Protein AF-A0ABD4Q668-F1 (afdb_monomer)

Organism: Mycobacterium tuberculosis (NCBI:txid1773)

Nearest PDB structures (foldseek):
  3oaj-assembly1_A  TM=8.668E-01  e=1.932E-01  Bacillus subtilis subsp. subtilis str. 168
  8c3a-assembly2_BD  TM=4.418E-01  e=1.217E+00  Candida albicans
  6woo-assembly1_H  TM=4.350E-01  e=1.294E+00  Saccharomyces cerevisiae
  5vhi-assembly1_A  TM=2.584E-01  e=4.149E+00  Homo sapiens

Structure (mmCIF, N/CA/C/O backbone):
data_AF-A0ABD4Q668-F1
#
_entry.id   AF-A0ABD4Q668-F1
#
loop_
_atom_site.group_PDB
_atom_site.id
_atom_site.type_symbol
_atom_site.label_atom_id
_atom_site.label_alt_id
_atom_site.label_comp_id
_atom_site.label_asym_id
_atom_site.label_entity_id
_atom_site.label_seq_id
_atom_site.pdbx_PDB_ins_code
_atom_site.Cartn_x
_atom_site.Cartn_y
_atom_site.Cartn_z
_atom_site.occupancy
_atom_site.B_iso_or_equiv
_atom_site.auth_seq_id
_atom_site.auth_comp_id
_atom_site.auth_asym_id
_atom_site.auth_atom_id
_atom_site.pdbx_PDB_model_num
ATOM 1 N N . VAL A 1 1 ? -21.542 -10.228 4.672 1.00 51.97 1 VAL A N 1
ATOM 2 C CA . VAL A 1 1 ? -20.164 -9.866 5.076 1.00 51.97 1 VAL A CA 1
ATOM 3 C C . VAL A 1 1 ? -19.426 -9.548 3.791 1.00 51.97 1 VAL A C 1
ATOM 5 O O . VAL A 1 1 ? -19.551 -10.334 2.865 1.00 51.97 1 VAL A O 1
ATOM 8 N N . LYS A 1 2 ? -18.822 -8.363 3.650 1.00 63.25 2 LYS A N 1
ATOM 9 C CA . LYS A 1 2 ? -17.982 -8.090 2.472 1.00 63.25 2 LYS A CA 1
ATOM 10 C C . LYS A 1 2 ? -16.770 -9.012 2.548 1.00 63.25 2 LYS A C 1
ATOM 12 O O . LYS A 1 2 ? -16.232 -9.154 3.639 1.00 63.25 2 LYS A O 1
ATOM 17 N N . ASP A 1 3 ? -16.404 -9.646 1.438 1.00 86.88 3 ASP A N 1
ATOM 18 C CA . ASP A 1 3 ? -15.249 -10.544 1.378 1.00 86.88 3 ASP A CA 1
ATOM 19 C C . ASP A 1 3 ? -13.988 -9.793 1.818 1.00 86.88 3 ASP A C 1
ATOM 21 O O . ASP A 1 3 ? -13.593 -8.804 1.193 1.00 86.88 3 ASP A O 1
ATOM 25 N N . VAL A 1 4 ? -13.398 -10.245 2.924 1.00 95.50 4 VAL A N 1
ATOM 26 C CA . VAL A 1 4 ? -12.067 -9.846 3.384 1.00 95.50 4 VAL A CA 1
ATOM 27 C C . VAL A 1 4 ? -11.185 -11.072 3.222 1.00 95.50 4 VAL A C 1
ATOM 29 O O . VAL A 1 4 ? -11.514 -12.136 3.746 1.00 95.50 4 VAL A O 1
ATOM 32 N N . GLN A 1 5 ? -10.089 -10.927 2.488 1.00 96.06 5 GLN A N 1
ATOM 33 C CA . GLN A 1 5 ? -9.149 -12.004 2.210 1.00 96.06 5 GLN A CA 1
ATOM 34 C C . GLN A 1 5 ? -7.850 -11.769 2.972 1.00 96.06 5 GLN A C 1
ATOM 36 O O . GLN A 1 5 ? -7.294 -10.672 2.942 1.00 96.06 5 GLN A O 1
ATOM 41 N N . ASP A 1 6 ? -7.380 -12.814 3.643 1.00 96.06 6 ASP A N 1
ATOM 42 C CA . ASP A 1 6 ? -6.049 -12.866 4.235 1.00 96.06 6 ASP A CA 1
ATOM 43 C C . ASP A 1 6 ? -5.064 -13.316 3.153 1.00 96.06 6 ASP A C 1
ATOM 45 O O . ASP A 1 6 ? -5.226 -14.400 2.585 1.00 96.06 6 ASP A O 1
ATOM 49 N N . ILE A 1 7 ? -4.107 -12.456 2.811 1.00 95.69 7 ILE A N 1
ATOM 50 C CA . ILE A 1 7 ? -3.129 -12.706 1.749 1.00 95.69 7 ILE A CA 1
ATOM 51 C C . ILE A 1 7 ? -1.717 -12.431 2.259 1.00 95.69 7 ILE A C 1
ATOM 53 O O . ILE A 1 7 ? -1.508 -11.627 3.168 1.00 95.69 7 ILE A O 1
ATOM 57 N N . GLU A 1 8 ? -0.735 -13.048 1.618 1.00 94.88 8 GLU A N 1
ATOM 58 C CA . GLU A 1 8 ? 0.680 -12.794 1.865 1.00 94.88 8 GLU A CA 1
ATOM 59 C C . GLU A 1 8 ? 1.300 -12.161 0.620 1.00 94.88 8 GLU A C 1
ATOM 61 O O . GLU A 1 8 ? 1.092 -12.652 -0.488 1.00 94.88 8 GLU A O 1
ATOM 66 N N . VAL A 1 9 ? 2.003 -11.038 0.797 1.00 93.56 9 VAL A N 1
ATOM 67 C CA . VAL A 1 9 ? 2.733 -10.353 -0.282 1.00 93.56 9 VAL A CA 1
ATOM 68 C C . VAL A 1 9 ? 4.027 -9.774 0.281 1.00 93.56 9 VAL A C 1
ATOM 70 O O . VAL A 1 9 ? 3.993 -9.052 1.286 1.00 93.56 9 VAL A O 1
ATOM 73 N N . PHE A 1 10 ? 5.151 -10.053 -0.380 1.00 92.31 10 PHE A N 1
ATOM 74 C CA . PHE A 1 10 ? 6.513 -9.731 0.062 1.00 92.31 10 PHE A CA 1
ATOM 75 C C . PHE A 1 10 ? 6.841 -10.307 1.451 1.00 9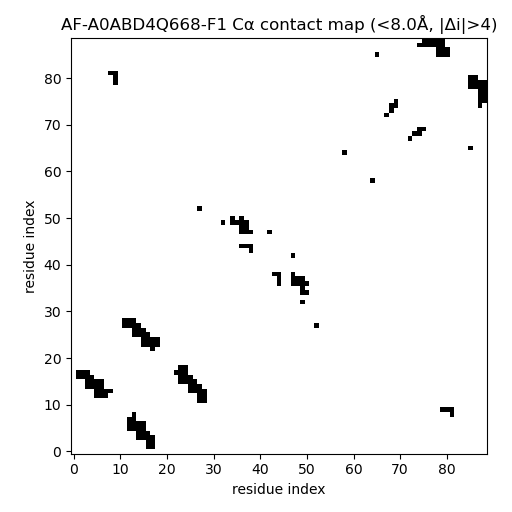2.31 10 PHE A C 1
ATOM 77 O O . PHE A 1 10 ? 7.447 -9.627 2.285 1.00 92.31 10 PHE A O 1
ATOM 84 N N . GLY A 1 11 ? 6.376 -11.535 1.719 1.00 91.38 11 GLY A N 1
ATOM 85 C CA . GLY A 1 11 ? 6.545 -12.228 3.005 1.00 91.38 11 GLY A CA 1
ATOM 86 C C . GLY A 1 11 ? 5.815 -11.565 4.179 1.00 91.38 11 GLY A C 1
ATOM 87 O O . GLY A 1 11 ? 6.156 -11.801 5.336 1.00 91.38 11 GLY A O 1
ATOM 88 N N . GLN A 1 12 ? 4.843 -10.693 3.895 1.00 91.12 12 GLN A N 1
ATOM 89 C CA . GLN A 1 12 ? 4.110 -9.925 4.894 1.00 91.12 12 GLN A CA 1
ATOM 90 C C . GLN A 1 12 ? 2.608 -10.152 4.737 1.00 91.12 12 GLN A C 1
ATOM 92 O O . GLN A 1 12 ? 2.052 -10.033 3.641 1.00 91.12 12 GLN A O 1
ATOM 97 N N . ARG A 1 13 ? 1.946 -10.447 5.859 1.00 93.75 13 ARG A N 1
ATOM 98 C CA . ARG A 1 13 ? 0.496 -10.644 5.930 1.00 93.75 13 ARG A CA 1
ATOM 99 C C . ARG A 1 13 ? -0.261 -9.343 5.661 1.00 93.75 13 ARG A C 1
ATOM 101 O O . ARG A 1 13 ? 0.125 -8.275 6.146 1.00 93.75 13 ARG A O 1
ATOM 108 N N . ARG A 1 14 ? -1.369 -9.440 4.924 1.00 95.12 14 ARG A N 1
ATOM 109 C CA . ARG A 1 14 ? -2.245 -8.320 4.561 1.00 95.12 14 ARG A CA 1
ATOM 110 C C . ARG A 1 14 ? -3.711 -8.742 4.561 1.00 95.12 14 ARG A C 1
ATOM 112 O O . ARG A 1 14 ? -4.030 -9.899 4.307 1.00 95.12 14 ARG A O 1
ATOM 119 N N . LEU A 1 15 ? -4.606 -7.780 4.777 1.00 96.44 15 LEU A N 1
ATOM 120 C CA . LEU A 1 15 ? -6.051 -7.977 4.627 1.00 96.44 15 LEU A CA 1
ATOM 121 C C . LEU A 1 15 ? -6.545 -7.200 3.408 1.00 96.44 15 LEU A C 1
ATOM 123 O O . LEU A 1 15 ? -6.585 -5.969 3.441 1.00 96.44 15 LEU A O 1
ATOM 127 N N . ALA A 1 16 ? -6.918 -7.904 2.343 1.00 96.06 16 ALA A N 1
ATOM 128 C CA . ALA A 1 16 ? -7.452 -7.313 1.119 1.00 96.06 16 ALA A CA 1
ATOM 129 C C . ALA A 1 16 ? -8.985 -7.310 1.133 1.00 96.06 16 ALA A C 1
ATOM 131 O O . ALA A 1 16 ? -9.618 -8.313 1.465 1.00 96.06 16 ALA A O 1
ATOM 132 N N . PHE A 1 17 ? -9.598 -6.183 0.772 1.00 95.81 17 PHE A N 1
ATOM 133 C CA . PHE A 1 17 ? -11.054 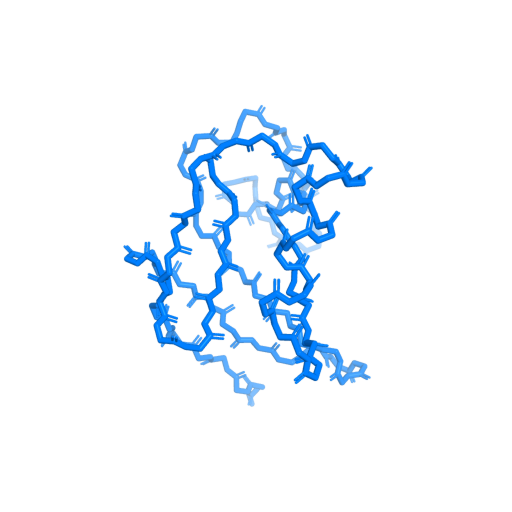-6.043 0.729 1.00 95.81 17 PHE A CA 1
ATOM 134 C C . PHE A 1 17 ? -11.494 -4.941 -0.240 1.00 95.81 17 PHE A C 1
ATOM 136 O O . PHE A 1 17 ? -10.703 -4.109 -0.686 1.00 95.81 17 PHE A O 1
ATOM 143 N N . ARG A 1 18 ? -12.795 -4.909 -0.556 1.00 95.12 18 ARG A N 1
ATOM 144 C CA . ARG A 1 18 ? -13.392 -3.854 -1.388 1.00 95.12 18 ARG A CA 1
ATOM 145 C C . ARG A 1 18 ? -14.172 -2.846 -0.555 1.00 95.12 18 ARG A C 1
ATOM 147 O O . ARG A 1 18 ? -15.125 -3.191 0.154 1.00 95.12 18 ARG A O 1
ATOM 154 N N . HIS A 1 19 ? -13.800 -1.576 -0.684 1.00 93.50 19 HIS A N 1
ATOM 155 C CA . HIS A 1 19 ? -14.567 -0.467 -0.135 1.00 93.50 19 HIS A CA 1
ATOM 156 C C . HIS A 1 19 ? -15.970 -0.441 -0.780 1.00 93.50 19 HIS A C 1
ATOM 158 O O . HIS A 1 19 ? -16.118 -0.815 -1.943 1.00 93.50 19 HIS A O 1
ATOM 164 N N . PRO A 1 20 ? -17.034 -0.007 -0.073 1.00 93.31 20 PRO A N 1
ATOM 165 C CA . PRO A 1 20 ? -18.372 0.148 -0.656 1.00 93.31 20 PRO A CA 1
ATOM 166 C C . PRO A 1 20 ? -18.456 0.891 -1.997 1.00 93.31 20 PRO A C 1
ATOM 168 O O . PRO A 1 20 ? -19.383 0.630 -2.750 1.00 93.31 20 PRO A O 1
ATOM 171 N N . SER A 1 21 ? -17.509 1.783 -2.298 1.00 95.31 21 SER A N 1
ATOM 172 C CA . SER A 1 21 ? -17.429 2.480 -3.591 1.00 95.31 21 SER A CA 1
ATOM 173 C C . SER A 1 21 ? -16.882 1.622 -4.738 1.00 95.31 21 SER A C 1
ATOM 175 O O . SER A 1 21 ? -16.861 2.083 -5.872 1.00 95.31 21 SER A O 1
ATOM 177 N N . GLY A 1 22 ? -16.410 0.406 -4.459 1.00 91.00 22 GLY A N 1
ATOM 178 C CA . GLY A 1 22 ? -15.791 -0.497 -5.431 1.00 91.00 22 GLY A CA 1
ATOM 179 C C . GLY A 1 22 ? -14.263 -0.430 -5.484 1.00 91.00 22 GLY A C 1
ATOM 180 O O . GLY A 1 22 ? -13.660 -1.274 -6.136 1.00 91.00 22 GLY A O 1
ATOM 181 N N . LEU A 1 23 ? -13.639 0.521 -4.782 1.00 93.12 23 LEU A N 1
ATOM 182 C CA . LEU A 1 23 ? -12.181 0.631 -4.702 1.00 93.12 23 LEU A CA 1
ATOM 183 C C . LEU A 1 23 ? -11.564 -0.520 -3.896 1.00 93.12 23 LEU A C 1
ATOM 185 O O . LEU A 1 23 ? -12.124 -0.965 -2.889 1.00 93.12 23 LEU A O 1
ATOM 189 N N . GLU A 1 24 ? -10.387 -0.961 -4.321 1.00 94.31 24 GLU A N 1
ATOM 190 C CA . GLU A 1 24 ? -9.607 -2.005 -3.658 1.00 94.31 24 GLU A CA 1
ATOM 191 C C . GLU A 1 24 ? -8.754 -1.392 -2.549 1.00 94.31 24 GLU A C 1
ATOM 193 O O 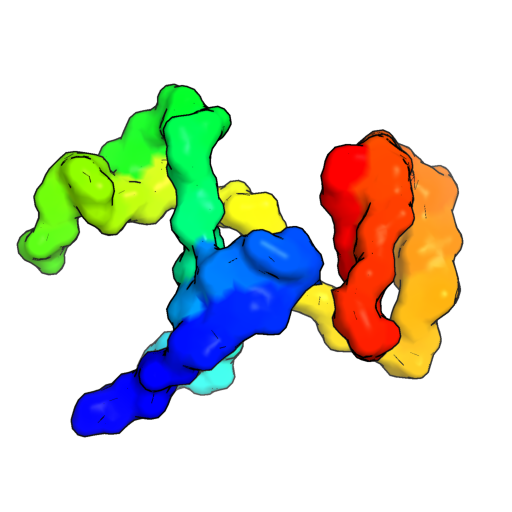. GLU A 1 24 ? -8.075 -0.386 -2.751 1.00 94.31 24 GLU A O 1
ATOM 198 N N . TYR A 1 25 ? -8.842 -1.973 -1.355 1.00 95.94 25 TYR A N 1
ATOM 199 C CA . TYR A 1 25 ? -8.118 -1.534 -0.169 1.00 95.94 25 TYR A CA 1
ATOM 200 C C . TYR A 1 25 ? -7.370 -2.715 0.430 1.00 95.94 25 TYR A C 1
ATOM 202 O O . TYR A 1 25 ? -7.824 -3.861 0.382 1.00 95.94 25 TYR A O 1
ATOM 210 N N . VAL A 1 26 ? -6.218 -2.413 1.021 1.00 96.19 26 VAL A N 1
ATOM 211 C CA . VAL A 1 26 ? -5.379 -3.401 1.686 1.00 96.19 26 VAL A CA 1
ATOM 212 C C . VAL A 1 26 ? -4.905 -2.827 3.011 1.00 96.19 26 VAL A C 1
ATOM 214 O O . VAL A 1 26 ? -4.290 -1.761 3.040 1.00 96.19 26 VAL A O 1
ATOM 217 N N . PHE A 1 27 ? -5.174 -3.536 4.105 1.00 95.88 27 PHE A N 1
ATOM 218 C CA . PHE A 1 27 ? -4.505 -3.275 5.375 1.00 95.88 27 PHE A CA 1
ATOM 219 C C . PHE A 1 27 ? -3.215 -4.073 5.453 1.00 95.88 27 PHE A C 1
ATOM 221 O O . PHE A 1 27 ? -3.169 -5.248 5.087 1.00 95.88 27 PHE A O 1
ATOM 228 N N . VAL A 1 28 ? -2.171 -3.409 5.932 1.00 94.38 28 VAL A N 1
ATOM 229 C CA . VAL A 1 28 ? -0.824 -3.950 6.045 1.00 94.38 28 VAL A CA 1
ATOM 230 C C . VAL A 1 28 ? -0.392 -3.774 7.492 1.00 94.38 28 VAL A C 1
ATOM 232 O O . VAL A 1 28 ? -0.399 -2.652 7.997 1.00 94.38 28 VAL A O 1
ATOM 235 N N . THR A 1 29 ? -0.047 -4.871 8.160 1.00 89.06 29 THR A N 1
ATOM 236 C CA . THR A 1 29 ? 0.496 -4.810 9.522 1.00 89.06 29 THR A CA 1
ATOM 237 C C . THR A 1 29 ? 1.862 -4.142 9.480 1.00 89.06 29 THR A C 1
ATOM 239 O O . THR A 1 29 ? 2.706 -4.565 8.697 1.00 89.06 29 THR A O 1
ATOM 242 N N . ASN A 1 30 ? 2.094 -3.121 10.301 1.00 86.88 30 ASN A N 1
ATOM 243 C CA . ASN A 1 30 ? 3.387 -2.450 10.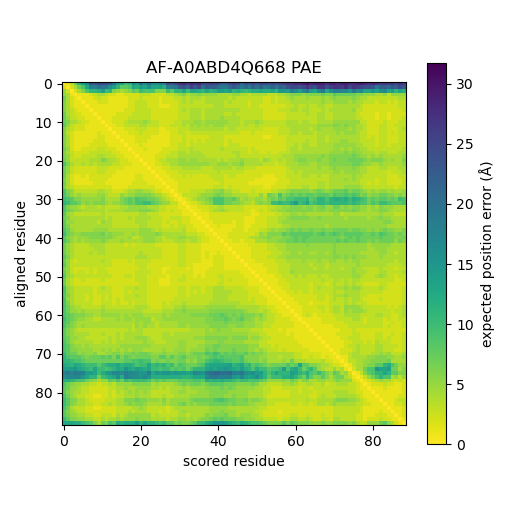392 1.00 86.88 30 ASN A CA 1
ATOM 244 C C . ASN A 1 30 ? 3.738 -2.202 11.860 1.00 86.88 30 ASN A C 1
ATOM 246 O O . ASN A 1 30 ? 3.135 -1.347 12.503 1.00 86.88 30 ASN A O 1
ATOM 250 N N . ASP A 1 31 ? 4.721 -2.942 12.369 1.00 82.88 31 ASP A N 1
ATOM 251 C CA . ASP A 1 31 ? 5.118 -2.879 13.779 1.00 82.88 31 ASP A CA 1
ATOM 252 C C . ASP A 1 31 ? 5.978 -1.643 14.104 1.00 82.88 31 ASP A C 1
ATOM 254 O O . ASP A 1 31 ? 6.136 -1.291 15.270 1.00 82.88 31 ASP A O 1
ATOM 258 N N . ASN A 1 32 ? 6.519 -0.960 13.086 1.00 84.44 32 ASN A N 1
ATOM 259 C CA . ASN A 1 32 ? 7.498 0.123 13.242 1.00 84.44 32 ASN A CA 1
ATOM 260 C C . ASN A 1 32 ? 7.001 1.467 12.682 1.00 84.44 32 ASN A C 1
ATOM 262 O O . ASN A 1 32 ? 7.782 2.257 12.150 1.00 84.44 32 ASN A O 1
ATOM 266 N N . ASP A 1 33 ? 5.700 1.743 12.778 1.00 90.81 33 ASP A N 1
ATOM 267 C CA . ASP A 1 33 ? 5.127 3.014 12.335 1.00 90.81 33 ASP A CA 1
ATOM 268 C C . ASP A 1 33 ? 4.974 4.002 13.499 1.00 90.81 33 ASP A C 1
ATOM 270 O O . ASP A 1 33 ? 4.013 3.932 14.263 1.00 90.81 33 ASP A O 1
ATOM 274 N N . ALA A 1 34 ? 5.916 4.941 13.620 1.00 93.69 34 ALA A N 1
ATOM 275 C CA . ALA A 1 34 ? 5.920 5.952 14.681 1.00 93.69 34 ALA A CA 1
ATOM 276 C C . ALA A 1 34 ? 4.831 7.034 14.529 1.00 93.69 34 ALA A C 1
ATOM 278 O O . ALA A 1 34 ? 4.708 7.898 15.400 1.00 93.69 34 ALA A O 1
ATOM 279 N N . ARG A 1 35 ? 4.071 7.038 13.424 1.00 95.06 35 ARG A N 1
ATOM 280 C CA . ARG A 1 35 ? 2.955 7.974 13.238 1.00 95.06 35 ARG A CA 1
ATOM 281 C C . ARG A 1 35 ? 1.826 7.628 14.205 1.00 95.06 35 ARG A C 1
ATOM 283 O O . ARG A 1 35 ? 1.530 6.464 14.441 1.00 95.06 35 ARG A O 1
ATOM 290 N N . GLU A 1 36 ? 1.161 8.650 14.731 1.00 94.69 36 GLU A N 1
ATOM 291 C CA . GLU A 1 36 ? -0.012 8.461 15.581 1.00 94.69 36 GLU A CA 1
ATOM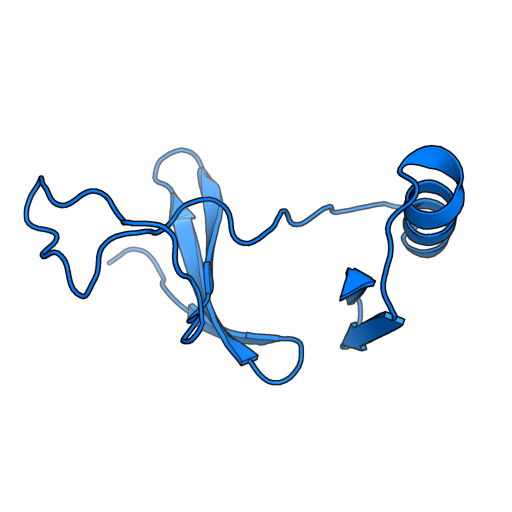 292 C C . GLU A 1 36 ? -1.264 8.289 14.712 1.00 94.69 36 GLU A C 1
ATOM 294 O O . GLU A 1 36 ? -1.631 9.177 13.938 1.00 94.69 36 GLU A O 1
ATOM 299 N N . GLY A 1 37 ? -1.917 7.130 14.820 1.00 95.12 37 GLY A N 1
ATOM 300 C CA . GLY A 1 37 ? -3.212 6.899 14.187 1.00 95.12 37 GLY A CA 1
ATOM 301 C C . GLY A 1 37 ? -4.335 7.702 14.849 1.00 95.12 37 GLY A C 1
ATOM 302 O O . GLY A 1 37 ? -4.275 8.040 16.030 1.00 95.12 37 GLY A O 1
ATOM 303 N N . TYR A 1 38 ? -5.400 7.975 14.097 1.00 96.12 38 TYR A N 1
ATOM 304 C CA . TYR A 1 38 ? -6.595 8.630 14.632 1.00 96.12 38 TYR A CA 1
ATOM 305 C C . TYR A 1 38 ? -7.598 7.600 15.168 1.00 96.12 38 TYR A C 1
ATOM 307 O O . TYR A 1 38 ? -8.074 6.747 14.413 1.00 96.12 38 TYR A O 1
ATOM 315 N N . SER A 1 39 ? -7.956 7.706 16.450 1.00 96.94 39 SER A N 1
ATOM 316 C CA . SER A 1 39 ? -9.032 6.920 17.065 1.00 96.94 39 SER A CA 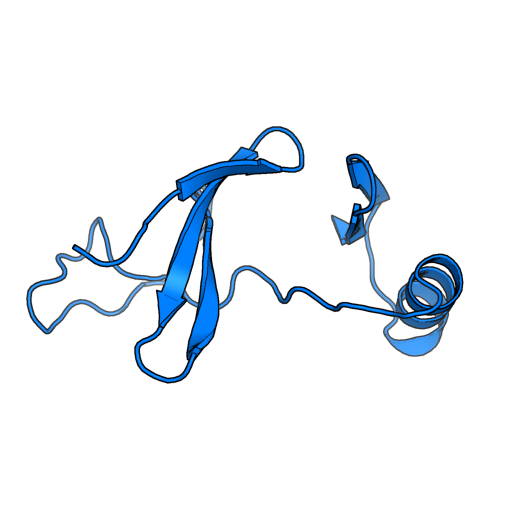1
ATOM 317 C C . SER A 1 39 ? -10.392 7.617 16.951 1.00 96.94 39 SER A C 1
ATOM 319 O O . SER A 1 39 ? -10.508 8.843 16.990 1.00 96.94 39 SER A O 1
ATOM 321 N N . GLY A 1 40 ? -11.454 6.826 16.792 1.00 95.81 40 GLY A N 1
ATOM 322 C CA . GLY A 1 40 ? -12.812 7.338 16.598 1.00 95.81 40 GLY A CA 1
ATOM 323 C C . GLY A 1 40 ? -13.733 6.335 15.909 1.00 95.81 40 GLY A C 1
ATOM 324 O O . GLY A 1 40 ? -13.287 5.312 15.400 1.00 95.81 40 GLY A O 1
ATOM 325 N N . ASN A 1 41 ? -15.042 6.611 15.899 1.00 95.31 41 ASN A N 1
ATOM 326 C CA . ASN A 1 41 ? -16.060 5.762 15.253 1.00 95.31 41 ASN A CA 1
ATOM 327 C C . ASN A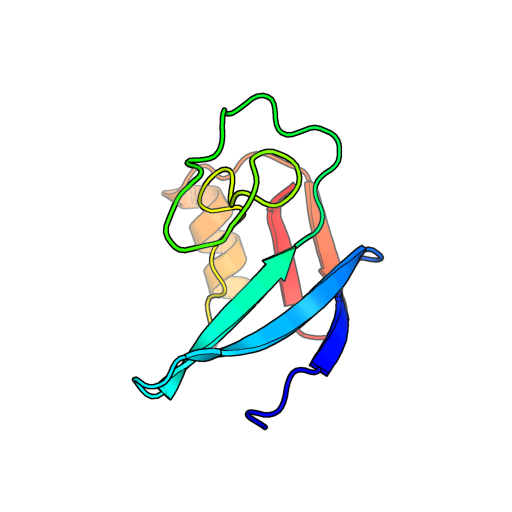 1 41 ? -15.992 4.268 15.646 1.00 95.31 41 ASN A C 1
ATOM 329 O O . ASN A 1 41 ? -16.282 3.393 14.834 1.00 95.31 41 ASN A O 1
ATOM 333 N N . GLY A 1 42 ? -15.602 3.975 16.891 1.00 96.75 42 GLY A N 1
ATOM 334 C CA . GLY A 1 42 ? -15.460 2.607 17.401 1.00 96.75 42 GLY A CA 1
ATOM 335 C C . GLY A 1 42 ? -14.108 1.940 17.126 1.00 96.75 42 GLY A C 1
ATOM 336 O O . GLY A 1 42 ? -13.947 0.777 17.483 1.00 96.75 42 GLY A O 1
ATOM 337 N N . VAL A 1 43 ? -13.139 2.646 16.532 1.00 96.81 43 VAL A N 1
ATOM 338 C CA . VAL A 1 43 ? -11.761 2.163 16.354 1.00 96.81 43 VAL A CA 1
ATOM 339 C C . VAL A 1 43 ? -10.896 2.645 17.527 1.00 96.81 43 VAL A C 1
ATOM 341 O O . VAL A 1 43 ? -10.729 3.863 17.677 1.00 96.81 43 VAL A O 1
ATOM 344 N N . PRO A 1 44 ? -10.375 1.734 18.373 1.00 96.75 44 PRO A N 1
ATOM 345 C CA . PRO A 1 44 ? -9.497 2.096 19.480 1.00 96.75 44 PRO A CA 1
ATOM 346 C C . PRO A 1 44 ? -8.082 2.427 18.981 1.00 96.75 44 PRO A C 1
ATOM 348 O O . PRO A 1 44 ? -7.725 2.126 17.840 1.00 96.75 44 PRO A O 1
ATOM 351 N N . GLN A 1 45 ? -7.277 3.062 19.835 1.00 94.94 45 GLN A N 1
ATOM 352 C CA . GLN A 1 45 ? -5.968 3.603 19.454 1.00 94.94 45 GLN A CA 1
ATOM 353 C C . GLN A 1 45 ? -5.008 2.516 18.948 1.00 94.94 45 GLN A C 1
ATOM 355 O O . GLN A 1 45 ? -4.321 2.725 17.954 1.00 94.94 45 GLN A O 1
ATOM 360 N N . GLU A 1 46 ? -5.013 1.337 19.571 1.00 92.69 46 GLU A N 1
ATOM 361 C CA . GLU A 1 46 ? -4.189 0.177 19.206 1.00 92.69 46 GLU A CA 1
ATOM 362 C C . GLU A 1 46 ? -4.528 -0.445 17.838 1.00 92.69 46 GLU A C 1
ATOM 364 O O . GLU A 1 46 ? -3.815 -1.328 17.359 1.00 92.69 46 GLU A O 1
ATOM 369 N N . HIS A 1 47 ? -5.630 -0.021 17.214 1.00 93.75 47 HIS A N 1
ATOM 370 C CA . HIS A 1 47 ? -6.086 -0.496 15.903 1.00 93.75 47 HIS A CA 1
ATOM 371 C C . HIS A 1 47 ? -6.293 0.646 14.901 1.00 93.75 47 HIS A C 1
ATOM 373 O O . HIS A 1 47 ? -6.852 0.432 13.822 1.00 93.75 47 HIS A O 1
ATOM 379 N N . ALA A 1 48 ? -5.879 1.864 15.253 1.00 95.31 48 ALA A N 1
ATOM 380 C CA . ALA A 1 48 ? -6.010 3.016 14.381 1.00 95.31 48 ALA A CA 1
ATOM 381 C C . ALA A 1 48 ? -5.119 2.870 13.136 1.00 95.31 48 ALA A C 1
ATOM 383 O O . ALA A 1 48 ? -4.043 2.279 13.170 1.00 95.31 48 ALA A O 1
ATOM 384 N N . ILE A 1 49 ? -5.560 3.435 12.012 1.00 95.19 49 ILE A N 1
ATOM 385 C CA . ILE A 1 49 ? -4.763 3.474 10.780 1.00 95.19 49 ILE A CA 1
ATOM 386 C C . ILE A 1 49 ? -3.752 4.620 10.899 1.00 95.19 49 ILE A C 1
ATOM 388 O O . ILE A 1 49 ? -4.144 5.767 11.107 1.00 95.19 49 ILE A O 1
ATOM 392 N N . HIS A 1 50 ? -2.461 4.320 10.732 1.00 95.69 50 HIS A N 1
ATOM 393 C CA . HIS A 1 50 ? -1.354 5.284 10.889 1.00 95.69 50 HIS A CA 1
ATOM 394 C C . HIS A 1 50 ? -1.086 6.127 9.624 1.00 95.69 50 HIS A C 1
ATOM 396 O O . HIS A 1 50 ? -0.209 6.989 9.593 1.00 95.69 50 HIS A O 1
ATOM 402 N N . GLY A 1 51 ? -1.858 5.893 8.563 1.00 94.56 51 GLY A N 1
ATOM 403 C CA . GLY A 1 51 ? -1.780 6.605 7.293 1.00 94.56 51 GLY A CA 1
ATOM 404 C C . GLY A 1 51 ? -1.649 5.653 6.110 1.00 94.56 51 GLY A C 1
ATOM 405 O O . GLY A 1 51 ? -1.990 4.474 6.188 1.00 94.56 51 GLY A O 1
ATOM 406 N N . ILE A 1 52 ? -1.157 6.181 4.988 1.00 94.50 52 ILE A N 1
ATOM 407 C CA . ILE A 1 52 ? -0.886 5.386 3.789 1.00 94.50 52 ILE A CA 1
ATOM 408 C C . ILE A 1 52 ? 0.430 4.629 4.002 1.00 94.50 52 ILE A C 1
ATOM 410 O O . ILE A 1 52 ? 1.468 5.240 4.272 1.00 94.50 52 ILE A O 1
ATOM 414 N N . HIS A 1 53 ? 0.374 3.301 3.886 1.00 92.88 53 HIS A N 1
ATOM 415 C CA . HIS A 1 53 ? 1.562 2.443 3.835 1.00 92.88 53 HIS A CA 1
ATOM 416 C C . HIS A 1 53 ? 2.184 2.441 2.430 1.00 92.88 53 HIS A C 1
ATOM 418 O O . HIS A 1 53 ? 3.397 2.400 2.279 1.00 92.88 53 HIS A O 1
ATOM 424 N N . GLY A 1 54 ? 1.357 2.457 1.387 1.00 91.31 54 GLY A N 1
ATOM 425 C CA . GLY A 1 54 ? 1.791 2.478 -0.005 1.00 91.31 54 GLY A CA 1
ATOM 426 C C . GLY A 1 54 ? 0.595 2.486 -0.949 1.00 91.31 54 GLY A C 1
ATOM 427 O O . GLY A 1 54 ? -0.554 2.442 -0.503 1.00 91.31 54 GLY A O 1
ATOM 428 N N . VAL A 1 55 ? 0.871 2.530 -2.250 1.00 92.56 55 VAL A N 1
ATOM 429 C CA . VAL A 1 55 ? -0.144 2.481 -3.308 1.00 92.56 55 VAL 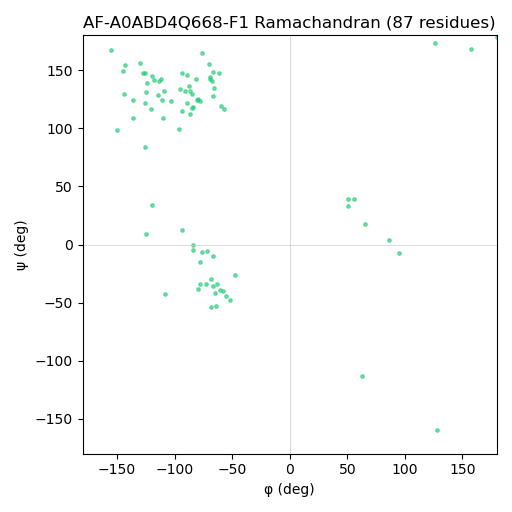A CA 1
ATOM 430 C C . VAL A 1 55 ? 0.151 1.327 -4.258 1.00 92.56 55 VAL A C 1
ATOM 432 O O . VAL A 1 55 ? 1.305 1.076 -4.594 1.00 92.56 55 VAL A O 1
ATOM 435 N N . GLY A 1 56 ? -0.892 0.609 -4.673 1.00 92.25 56 GLY A N 1
ATOM 436 C CA . GLY A 1 56 ? -0.793 -0.380 -5.743 1.00 92.25 56 GLY A CA 1
ATOM 437 C C . GLY A 1 56 ? -0.999 0.294 -7.094 1.00 92.25 56 GLY A C 1
ATOM 438 O O . GLY A 1 56 ? -1.950 1.058 -7.258 1.00 92.25 56 GLY A O 1
ATOM 439 N N . ILE A 1 57 ? -0.123 0.011 -8.057 1.00 92.12 57 ILE A N 1
ATOM 440 C CA . ILE A 1 57 ? -0.224 0.529 -9.424 1.00 92.12 57 ILE A CA 1
ATOM 441 C C . ILE A 1 57 ? -0.313 -0.660 -10.372 1.00 92.12 57 ILE A C 1
ATOM 443 O O . ILE A 1 57 ? 0.619 -1.450 -10.481 1.00 92.12 57 ILE A O 1
ATOM 447 N N . HIS A 1 58 ? -1.436 -0.771 -11.078 1.00 93.44 58 HIS A N 1
ATOM 448 C CA . HIS A 1 58 ? -1.566 -1.706 -12.188 1.00 93.44 58 HIS A CA 1
ATOM 449 C C . HIS A 1 58 ? -1.052 -1.022 -13.454 1.00 93.44 58 HIS A C 1
ATOM 451 O O . HIS A 1 58 ? -1.661 -0.070 -13.943 1.00 93.44 58 HIS A O 1
ATOM 457 N N . ALA A 1 59 ? 0.070 -1.506 -13.977 1.00 93.38 59 ALA A N 1
ATOM 458 C CA . ALA A 1 59 ? 0.671 -1.011 -15.207 1.00 93.38 59 ALA A CA 1
ATOM 459 C C . ALA A 1 59 ? 0.608 -2.088 -16.294 1.00 93.38 59 ALA A C 1
ATOM 461 O O . ALA A 1 59 ? 0.848 -3.261 -16.029 1.00 93.38 59 ALA A O 1
ATOM 462 N N . HIS A 1 60 ? 0.323 -1.684 -17.534 1.00 94.50 60 HIS A N 1
ATOM 463 C CA . HIS A 1 60 ? 0.377 -2.595 -18.683 1.00 94.50 60 HIS A CA 1
ATOM 464 C C . HIS A 1 60 ? 1.801 -3.119 -18.929 1.00 94.50 60 HIS A C 1
ATOM 466 O O . HIS A 1 60 ? 1.979 -4.256 -19.354 1.00 94.50 60 HIS A O 1
ATOM 472 N N . THR A 1 61 ? 2.810 -2.287 -18.657 1.00 93.75 61 THR A N 1
ATOM 473 C CA . THR A 1 61 ? 4.224 -2.642 -18.802 1.00 93.75 61 THR A CA 1
ATOM 474 C C . THR A 1 61 ? 4.942 -2.374 -17.473 1.00 93.75 61 THR A C 1
ATOM 476 O O . THR A 1 61 ? 5.486 -1.281 -17.305 1.00 93.75 61 THR A O 1
ATOM 479 N N . PRO A 1 62 ? 4.896 -3.319 -16.511 1.00 90.69 62 PRO A N 1
ATOM 480 C CA . PRO A 1 62 ? 5.441 -3.137 -15.163 1.00 90.69 62 PRO A CA 1
ATOM 481 C C . PRO A 1 62 ? 6.917 -2.735 -15.149 1.00 90.69 62 PRO A C 1
ATOM 483 O O . PRO A 1 62 ? 7.255 -1.762 -14.487 1.00 90.69 62 PRO A O 1
ATOM 486 N N . ASP A 1 63 ? 7.756 -3.371 -15.968 1.00 90.38 63 ASP A N 1
ATOM 487 C CA . ASP A 1 63 ? 9.195 -3.073 -16.041 1.00 90.38 63 ASP A CA 1
ATOM 488 C C . ASP A 1 63 ? 9.459 -1.600 -16.387 1.00 90.38 63 ASP A C 1
ATOM 490 O O . ASP A 1 63 ? 10.279 -0.933 -15.771 1.00 90.38 63 ASP A O 1
ATOM 494 N N . ARG A 1 64 ? 8.670 -1.031 -17.309 1.00 92.75 64 ARG A N 1
ATOM 495 C CA . ARG A 1 64 ? 8.775 0.394 -17.665 1.00 92.75 64 ARG A CA 1
ATOM 496 C C . ARG A 1 64 ? 8.322 1.317 -16.541 1.00 92.75 64 ARG A C 1
ATOM 498 O O . ARG A 1 64 ? 8.781 2.452 -16.472 1.00 92.75 64 ARG A O 1
ATOM 505 N N . MET A 1 65 ? 7.387 0.866 -15.706 1.00 92.88 65 MET A N 1
ATOM 506 C CA . MET A 1 65 ? 6.969 1.617 -14.525 1.00 92.88 65 MET A CA 1
ATOM 507 C C . MET A 1 65 ? 8.052 1.575 -13.442 1.00 92.88 65 MET A C 1
ATOM 509 O O . MET A 1 65 ? 8.224 2.573 -12.748 1.00 92.88 65 MET A O 1
ATOM 513 N N . VAL A 1 66 ? 8.787 0.464 -13.322 1.00 90.81 66 VAL A N 1
ATOM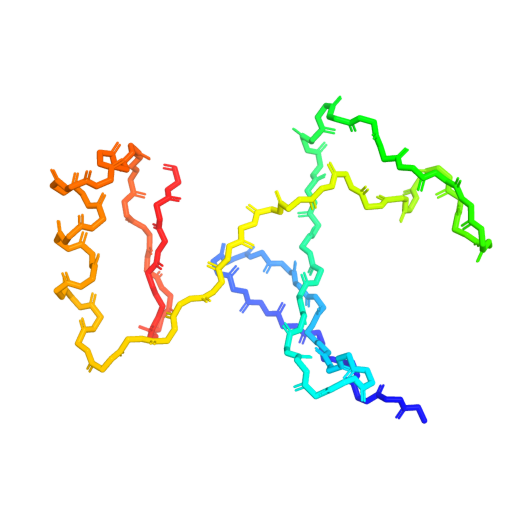 514 C CA . VAL A 1 66 ? 9.954 0.348 -12.436 1.00 90.81 66 VAL A CA 1
ATOM 515 C C . VAL A 1 66 ? 11.053 1.307 -12.890 1.00 90.81 66 VAL A C 1
ATOM 517 O O . VAL A 1 66 ? 11.422 2.171 -12.098 1.00 90.81 66 VAL A O 1
ATOM 520 N N . ASP A 1 67 ? 11.455 1.261 -14.169 1.00 90.81 67 ASP A N 1
ATOM 521 C CA . ASP A 1 67 ? 12.431 2.205 -14.746 1.00 90.81 67 ASP A CA 1
ATOM 522 C C . ASP A 1 67 ? 12.014 3.662 -14.467 1.00 90.81 67 ASP A C 1
ATOM 524 O O . ASP A 1 67 ? 12.787 4.488 -13.991 1.00 90.81 67 ASP A O 1
ATOM 528 N N . PHE A 1 68 ? 10.739 3.986 -14.717 1.00 90.75 68 PHE A N 1
ATOM 529 C CA . PHE A 1 68 ? 10.209 5.329 -14.494 1.00 90.75 68 PHE A CA 1
ATOM 530 C C . PHE A 1 68 ? 10.224 5.736 -13.014 1.00 90.75 68 PHE A C 1
ATOM 532 O O . PHE A 1 68 ? 10.527 6.885 -12.686 1.00 90.75 68 PHE A O 1
ATOM 539 N N . ALA A 1 69 ? 9.870 4.825 -12.110 1.00 89.88 69 ALA A N 1
ATOM 540 C CA . ALA A 1 69 ? 9.875 5.098 -10.680 1.00 89.88 69 ALA A CA 1
ATOM 541 C C . ALA A 1 69 ? 11.298 5.330 -10.148 1.00 89.88 69 ALA A C 1
ATOM 543 O O . ALA A 1 69 ? 11.478 6.195 -9.285 1.00 89.88 69 ALA A O 1
ATOM 544 N N . GLU A 1 70 ? 12.291 4.615 -10.674 1.00 87.75 70 GLU A N 1
ATOM 545 C CA . GLU A 1 70 ? 13.706 4.820 -10.355 1.00 87.75 70 GLU A CA 1
ATOM 546 C C . GLU A 1 70 ? 14.209 6.164 -10.911 1.00 87.75 70 GLU A C 1
ATOM 548 O O . GLU A 1 70 ? 14.665 7.019 -10.149 1.00 87.75 70 GLU A O 1
ATOM 553 N N . ASP A 1 71 ? 14.030 6.408 -12.211 1.00 88.44 71 ASP A N 1
ATOM 554 C CA . ASP A 1 71 ? 14.642 7.547 -12.906 1.00 88.44 71 ASP A CA 1
ATOM 555 C C . ASP A 1 71 ? 13.938 8.891 -12.661 1.00 88.44 71 ASP A C 1
ATOM 557 O O . ASP A 1 71 ? 14.577 9.948 -12.661 1.00 88.44 71 ASP A O 1
ATOM 561 N N . VAL A 1 72 ? 12.608 8.880 -12.508 1.00 88.38 72 VAL A N 1
ATOM 562 C CA . VAL A 1 72 ? 11.786 10.106 -12.489 1.00 88.38 72 VAL A CA 1
ATOM 563 C C . VAL A 1 72 ? 11.257 10.417 -11.100 1.00 88.38 72 VAL A C 1
ATOM 565 O O . VAL A 1 72 ? 11.266 11.578 -10.685 1.00 88.38 72 VAL A O 1
ATOM 568 N N . PHE A 1 73 ? 10.789 9.404 -10.372 1.00 84.06 73 PHE A N 1
ATOM 569 C CA . PHE A 1 73 ? 10.372 9.596 -8.982 1.00 84.06 73 PHE A CA 1
ATOM 570 C C . PHE A 1 73 ? 11.535 9.531 -7.995 1.00 84.06 73 PHE A C 1
ATOM 572 O O . PHE A 1 73 ? 11.320 9.820 -6.817 1.00 84.06 73 PHE A O 1
ATOM 579 N N . TYR A 1 74 ? 12.750 9.220 -8.466 1.00 81.56 74 TYR A N 1
ATOM 580 C CA . TYR A 1 74 ? 13.935 9.042 -7.627 1.00 81.56 74 TYR A CA 1
ATOM 581 C C . TYR A 1 74 ? 13.648 8.089 -6.465 1.00 81.56 74 TYR A C 1
ATOM 583 O O . TYR A 1 74 ? 14.050 8.348 -5.325 1.00 81.56 74 TYR A O 1
ATOM 591 N N . SER A 1 75 ? 12.880 7.029 -6.744 1.00 78.81 75 SER A N 1
ATOM 592 C CA . SER A 1 75 ? 12.512 6.045 -5.732 1.00 78.81 75 SER A CA 1
ATOM 593 C C . SER A 1 75 ? 13.796 5.430 -5.194 1.00 78.81 75 SER A C 1
ATOM 595 O O . SER A 1 75 ? 14.589 4.879 -5.950 1.00 78.81 75 SER A O 1
ATOM 597 N N . GLN A 1 76 ? 14.029 5.587 -3.894 1.00 72.62 76 GLN A N 1
ATOM 598 C CA . GLN A 1 76 ? 15.188 5.009 -3.224 1.00 72.62 76 GLN A CA 1
ATOM 599 C C . GLN A 1 76 ? 14.815 3.659 -2.624 1.00 72.62 76 GLN A C 1
ATOM 601 O O . GLN A 1 76 ? 13.684 3.484 -2.169 1.00 72.62 76 GLN A O 1
ATOM 606 N N . GLY A 1 77 ? 15.783 2.749 -2.583 1.00 77.44 77 GLY A N 1
ATOM 607 C CA . GLY A 1 77 ? 15.633 1.441 -1.958 1.00 77.44 77 GLY A CA 1
ATOM 608 C C . GLY A 1 77 ? 15.991 0.294 -2.889 1.00 77.44 77 GLY A C 1
ATOM 609 O O . GLY A 1 77 ? 16.247 0.496 -4.078 1.00 77.44 77 GLY A O 1
ATOM 610 N N . ASP A 1 78 ? 15.994 -0.908 -2.328 1.00 84.69 78 ASP A N 1
ATOM 611 C CA . ASP A 1 78 ? 16.163 -2.130 -3.105 1.00 84.69 78 ASP A CA 1
ATOM 612 C C . ASP A 1 78 ? 14.822 -2.517 -3.738 1.00 84.69 78 ASP A C 1
ATOM 614 O O . ASP A 1 78 ? 13.753 -2.382 -3.128 1.00 84.69 78 ASP A O 1
ATOM 618 N N . ILE A 1 79 ? 14.873 -3.027 -4.968 1.00 90.25 79 ILE A N 1
ATOM 619 C CA . ILE A 1 79 ? 13.697 -3.604 -5.616 1.00 90.25 79 ILE A CA 1
ATOM 620 C C . ILE A 1 79 ? 13.506 -5.019 -5.081 1.00 90.25 79 ILE A C 1
ATOM 622 O O . ILE A 1 79 ? 14.403 -5.862 -5.151 1.00 90.25 79 ILE A O 1
ATOM 626 N N . ILE A 1 80 ? 12.309 -5.282 -4.569 1.00 92.38 80 ILE A N 1
ATOM 627 C CA . ILE A 1 80 ? 11.859 -6.622 -4.203 1.00 92.38 80 ILE A CA 1
ATOM 628 C C . ILE A 1 80 ? 10.737 -7.065 -5.136 1.00 92.38 80 ILE A C 1
ATOM 630 O O . ILE A 1 80 ? 9.865 -6.274 -5.501 1.00 92.38 80 ILE A O 1
ATOM 634 N N . GLU A 1 81 ? 10.742 -8.348 -5.484 1.00 93.31 81 GLU A N 1
ATOM 635 C CA . GLU A 1 81 ? 9.773 -8.961 -6.390 1.00 93.31 81 GLU A CA 1
ATOM 636 C C . GLU A 1 81 ? 8.994 -10.080 -5.691 1.00 93.31 81 GLU A C 1
ATOM 638 O O . GLU A 1 81 ? 9.523 -10.795 -4.837 1.00 93.31 81 GLU A O 1
ATOM 643 N N . ASP A 1 82 ? 7.720 -10.221 -6.053 1.00 93.75 82 ASP A N 1
ATOM 644 C CA . ASP A 1 82 ? 6.834 -11.292 -5.599 1.00 93.75 82 ASP A CA 1
ATOM 645 C C . ASP A 1 82 ? 5.797 -11.596 -6.689 1.00 93.75 82 ASP A C 1
ATOM 647 O O . ASP A 1 82 ? 4.797 -10.887 -6.853 1.00 93.75 82 ASP A O 1
ATOM 651 N N . GLY A 1 83 ? 6.066 -12.642 -7.475 1.00 91.94 83 GLY A N 1
ATOM 652 C CA . GLY A 1 83 ? 5.229 -13.034 -8.604 1.00 91.94 83 GLY A CA 1
ATOM 653 C C . GLY A 1 83 ? 5.168 -11.946 -9.676 1.00 91.94 83 GLY A C 1
ATOM 654 O O . GLY A 1 83 ? 6.158 -11.666 -10.339 1.00 91.94 83 GLY A O 1
ATOM 655 N N . ASP A 1 84 ? 3.989 -11.355 -9.860 1.00 91.50 84 ASP A N 1
ATOM 656 C CA . ASP A 1 84 ? 3.713 -10.275 -10.814 1.00 91.50 84 ASP A CA 1
ATOM 657 C C . ASP A 1 84 ? 3.844 -8.866 -10.202 1.00 91.50 84 ASP A C 1
ATOM 659 O O . ASP A 1 84 ? 3.402 -7.880 -10.798 1.00 91.50 84 ASP A O 1
ATOM 663 N N . ARG A 1 85 ? 4.425 -8.756 -8.999 1.00 93.25 85 ARG A N 1
ATOM 664 C CA . ARG A 1 85 ? 4.559 -7.501 -8.249 1.00 93.25 85 ARG A CA 1
ATOM 665 C C . ARG A 1 85 ? 6.020 -7.138 -8.024 1.00 93.25 85 ARG A C 1
ATOM 667 O O . ARG A 1 85 ? 6.820 -7.992 -7.658 1.00 93.25 85 ARG A O 1
ATOM 674 N N . ALA A 1 86 ? 6.309 -5.843 -8.117 1.00 92.94 86 ALA A N 1
ATOM 675 C CA . ALA A 1 86 ? 7.567 -5.237 -7.696 1.00 92.94 86 ALA A CA 1
ATOM 676 C C . ALA A 1 86 ? 7.296 -4.084 -6.715 1.00 92.94 86 ALA A C 1
ATOM 678 O O . ALA A 1 86 ? 6.261 -3.413 -6.806 1.00 92.94 86 ALA A O 1
ATOM 679 N N . ALA A 1 87 ? 8.205 -3.861 -5.768 1.00 91.50 87 ALA A N 1
ATOM 680 C CA . ALA A 1 87 ? 8.153 -2.736 -4.837 1.00 91.50 87 ALA A CA 1
ATOM 681 C C . ALA A 1 87 ? 9.557 -2.214 -4.513 1.00 91.50 87 ALA A C 1
ATOM 683 O O . ALA A 1 87 ? 10.508 -2.987 -4.465 1.00 91.50 87 ALA A O 1
ATOM 684 N N . PHE A 1 88 ? 9.652 -0.913 -4.236 1.00 88.56 88 PHE A N 1
ATOM 685 C CA . PHE A 1 88 ? 10.850 -0.273 -3.687 1.00 88.56 88 PHE A CA 1
ATOM 686 C C . PHE A 1 88 ? 10.763 -0.284 -2.157 1.00 88.56 88 PHE A C 1
ATOM 688 O O . PHE A 1 88 ? 9.703 0.055 -1.610 1.00 88.56 88 PHE A O 1
ATOM 695 N N . ARG A 1 89 ? 11.837 -0.690 -1.472 1.00 79.44 89 ARG A N 1
ATOM 696 C CA . ARG A 1 89 ? 11.900 -0.744 -0.004 1.00 79.44 89 ARG A CA 1
ATOM 697 C C . ARG A 1 89 ? 13.195 -0.158 0.545 1.00 79.44 89 ARG A C 1
ATOM 699 O O . ARG A 1 89 ? 14.268 -0.472 -0.009 1.00 79.44 89 ARG A O 1
#

pLDDT: mean 91.18, std 6.92, range [51.97, 96.94]

InterPro domains:
  IPR029068 Glyoxalase/Bleomycin resistance protein/Dihydroxybiphenyl dioxygenase [G3DSA:3.10.180.10] (2-89)

Sequence (89 aa):
VKDVQDIEVFGQRRLAFRHPSGLEYVFVTNDNDAREGYSGNGVPQEHAIHGIHGVGIHAHTPDRMVDFAEDVFYSQGDIIEDGDRAAFR

Radius of gyration: 15.29 Å; Cα contacts (8 Å, |Δi|>4): 91; chains: 1; bounding box: 36×23×38 Å

Secondary structure (DSSP, 8-state):
---EEEEEETTEEEEEEE-TTS-EEEEE--TT--SPPPPBTTB-GGG---S--------SSHHHHHHHHHHTT---S-EEEETTEEEE-

Mean predicted aligned error: 4.42 Å

Solvent-accessible surface area (backbone atoms only — not comparable to full-atom values): 5920 Å² total; per-residue (Å²): 131,83,71,70,42,84,46,74,59,84,92,37,64,31,44,40,35,64,45,96,88,68,50,82,45,70,50,68,82,66,96,83,63,90,54,80,38,69,57,54,99,89,38,52,66,96,68,29,64,58,67,86,90,78,83,91,78,93,57,100,53,55,69,62,51,49,54,43,36,44,75,72,66,59,57,68,61,52,81,47,76,50,94,98,41,76,46,71,85

Foldseek 3Di:
DFDWDWDADPNFTKTWTADPVRDIDIDGDDPPQPAFFDDDPPQDRVRGDRDDPDDDDDDPDVVVVVVCCCPPVVQDADWDDDVVDIDGD